Protein AF-A0A1Y1KAX7-F1 (afdb_monomer_lite)

Structure (mmCIF, N/CA/C/O backbone):
data_AF-A0A1Y1KAX7-F1
#
_entry.id   AF-A0A1Y1KAX7-F1
#
loop_
_atom_site.group_PDB
_atom_site.id
_atom_site.type_symbol
_atom_site.label_atom_id
_atom_site.label_alt_id
_atom_site.label_comp_id
_atom_site.label_asym_id
_atom_site.label_entity_id
_atom_site.label_seq_id
_atom_site.pdbx_PDB_ins_code
_atom_site.Cartn_x
_atom_site.Cartn_y
_atom_site.Cartn_z
_atom_site.occupancy
_atom_site.B_iso_or_equiv
_atom_site.auth_seq_id
_atom_site.auth_comp_id
_atom_site.auth_asym_id
_atom_site.auth_atom_id
_atom_site.pdbx_PDB_model_num
ATOM 1 N N . LEU A 1 1 ? 8.147 71.135 -14.1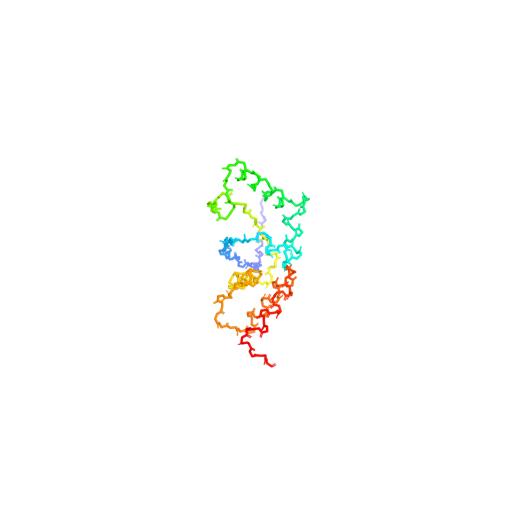81 1.00 36.34 1 LEU A N 1
ATOM 2 C CA . LEU A 1 1 ? 7.284 70.700 -15.301 1.00 36.34 1 LEU A CA 1
ATOM 3 C C . LEU A 1 1 ? 8.133 69.870 -16.260 1.00 36.34 1 LEU A C 1
ATOM 5 O O . LEU A 1 1 ? 9.064 70.440 -16.800 1.00 36.34 1 LEU A O 1
ATOM 9 N N . SER A 1 2 ? 7.821 68.568 -16.375 1.00 35.78 2 SER A N 1
ATOM 10 C CA . SER A 1 2 ? 7.966 67.652 -17.537 1.00 35.78 2 SER A CA 1
ATOM 11 C C . SER A 1 2 ? 9.306 67.565 -18.308 1.00 35.78 2 SER A C 1
ATOM 13 O O . SER A 1 2 ? 9.905 68.571 -18.632 1.00 35.78 2 SER A O 1
ATOM 15 N N . ALA A 1 3 ? 9.822 66.414 -18.754 1.00 36.50 3 ALA A N 1
ATOM 16 C CA . ALA A 1 3 ? 9.327 65.039 -18.807 1.00 36.50 3 ALA A CA 1
ATOM 17 C C . ALA A 1 3 ? 10.512 64.065 -18.987 1.00 36.50 3 ALA A C 1
ATOM 19 O O . ALA A 1 3 ? 11.403 64.304 -19.804 1.00 36.50 3 ALA A O 1
ATOM 20 N N . SER A 1 4 ? 10.474 62.934 -18.281 1.00 37.38 4 SER A N 1
ATOM 21 C CA . SER A 1 4 ? 11.365 61.790 -18.492 1.00 37.38 4 SER A CA 1
ATOM 22 C C . SER A 1 4 ? 10.943 61.016 -19.744 1.00 37.38 4 SER A C 1
ATOM 24 O O . SER A 1 4 ? 9.806 60.550 -19.836 1.00 37.38 4 SER A O 1
ATOM 26 N N . ARG A 1 5 ? 11.852 60.846 -20.712 1.00 41.25 5 ARG A N 1
ATOM 27 C CA . ARG A 1 5 ? 11.652 59.926 -21.842 1.00 41.25 5 ARG A CA 1
ATOM 28 C C . ARG A 1 5 ? 12.012 58.502 -21.411 1.00 41.25 5 ARG A C 1
ATOM 30 O O . ARG A 1 5 ? 13.131 58.240 -20.985 1.00 41.25 5 ARG A O 1
ATOM 37 N N . LYS A 1 6 ? 11.025 57.607 -21.526 1.00 41.50 6 LYS A N 1
ATOM 38 C CA . LYS A 1 6 ? 11.111 56.150 -21.357 1.00 41.50 6 LYS A CA 1
ATOM 39 C C . LYS A 1 6 ? 12.215 55.557 -22.240 1.00 41.50 6 LYS A C 1
ATOM 41 O O . LYS A 1 6 ? 12.139 55.674 -23.460 1.00 41.50 6 LYS A O 1
ATOM 46 N N . ALA A 1 7 ? 13.160 54.851 -21.627 1.00 38.94 7 ALA A N 1
ATOM 47 C CA . ALA A 1 7 ? 13.951 53.825 -22.295 1.00 38.94 7 ALA A CA 1
ATOM 48 C C . ALA A 1 7 ? 13.250 52.475 -22.084 1.00 38.94 7 ALA A C 1
ATOM 50 O O . ALA A 1 7 ? 12.946 52.090 -20.955 1.00 38.94 7 ALA A O 1
ATOM 51 N N . SER A 1 8 ? 12.934 51.800 -23.185 1.00 43.75 8 SER A N 1
ATOM 52 C CA . SER A 1 8 ? 12.357 50.459 -23.205 1.00 43.75 8 SER A CA 1
ATOM 53 C C . SER A 1 8 ? 13.448 49.444 -22.856 1.00 43.75 8 SER A C 1
ATOM 55 O O . SER A 1 8 ? 14.485 49.427 -23.514 1.00 43.75 8 SER A O 1
ATOM 57 N N . LEU A 1 9 ? 13.226 48.605 -21.842 1.00 45.09 9 LEU A N 1
ATOM 58 C CA . LEU A 1 9 ? 14.066 47.434 -21.570 1.00 45.09 9 LEU A CA 1
ATOM 59 C C . LEU A 1 9 ? 13.545 46.229 -22.380 1.00 45.09 9 LEU A C 1
ATOM 61 O O . LEU A 1 9 ? 12.327 46.080 -22.512 1.00 45.09 9 LEU A O 1
ATOM 65 N N . PRO A 1 10 ? 14.433 45.392 -22.945 1.00 46.03 10 PRO A N 1
ATOM 66 C CA . PRO A 1 10 ? 14.057 44.233 -23.746 1.00 46.03 10 PRO A CA 1
ATOM 67 C C . PRO A 1 10 ? 13.537 43.082 -22.874 1.00 46.03 10 PRO A C 1
ATOM 69 O O . PRO A 1 10 ? 14.041 42.830 -21.780 1.00 46.03 10 PRO A O 1
ATOM 72 N N . ASN A 1 11 ? 12.527 42.386 -23.401 1.00 45.91 11 ASN A N 1
ATOM 73 C CA . ASN A 1 11 ? 11.930 41.165 -22.863 1.00 45.91 11 ASN A CA 1
ATOM 74 C C . ASN A 1 11 ? 12.993 40.166 -22.375 1.00 45.91 11 ASN A C 1
ATOM 76 O O . ASN A 1 11 ? 13.763 39.636 -23.176 1.00 45.91 11 ASN A O 1
ATOM 80 N N . GLY A 1 12 ? 12.981 39.855 -21.076 1.00 45.72 12 GLY A N 1
ATOM 81 C CA . GLY A 1 12 ? 13.558 38.609 -20.572 1.00 45.72 12 GLY A CA 1
ATOM 82 C C . GLY A 1 12 ? 12.745 37.408 -21.078 1.00 45.72 12 GLY A C 1
ATOM 83 O O . GLY A 1 12 ? 11.573 37.580 -21.426 1.00 45.72 12 GLY A O 1
ATOM 84 N N . PRO A 1 13 ? 13.329 36.199 -21.150 1.00 46.50 13 PRO A N 1
ATOM 85 C CA . PRO A 1 13 ? 12.596 35.019 -21.585 1.00 46.50 13 PRO A CA 1
ATOM 86 C C . PRO A 1 13 ? 11.435 34.768 -20.619 1.00 46.50 13 PRO A C 1
ATOM 88 O O . PRO A 1 13 ? 11.638 34.458 -19.445 1.00 46.50 13 PRO A O 1
ATOM 91 N N . SER A 1 14 ? 10.210 34.923 -21.118 1.00 49.91 14 SER A N 1
ATOM 92 C CA . SER A 1 14 ? 9.011 34.464 -20.437 1.00 49.91 14 SER A CA 1
ATOM 93 C C . SER A 1 14 ? 9.124 32.953 -20.297 1.00 49.91 14 SER A C 1
ATOM 95 O O . SER A 1 14 ? 9.074 32.211 -21.278 1.00 49.91 14 SER A O 1
ATOM 97 N N . THR A 1 15 ? 9.319 32.483 -19.068 1.00 50.44 15 THR A N 1
ATOM 98 C CA . THR A 1 15 ? 9.142 31.072 -18.740 1.00 50.44 15 THR A CA 1
ATOM 99 C C . THR A 1 15 ? 7.732 30.706 -19.211 1.00 50.44 15 THR A C 1
ATOM 101 O O . THR A 1 15 ? 6.782 31.376 -18.792 1.00 50.44 15 THR A O 1
ATOM 104 N N . PRO A 1 16 ? 7.554 29.741 -20.133 1.00 53.72 16 PRO A N 1
ATOM 105 C CA . PRO A 1 16 ? 6.215 29.368 -20.556 1.00 53.72 16 PRO A CA 1
ATOM 106 C C . PRO A 1 16 ? 5.429 28.948 -19.308 1.00 53.72 16 PRO A C 1
ATOM 108 O O . PRO A 1 16 ? 6.004 28.274 -18.446 1.00 53.72 16 PRO A O 1
ATOM 111 N N . PRO A 1 17 ? 4.153 29.357 -19.166 1.00 52.53 17 PRO A N 1
ATOM 112 C CA . PRO A 1 17 ? 3.335 28.912 -18.050 1.00 52.53 17 PRO A CA 1
ATOM 113 C C . PRO A 1 17 ? 3.362 27.387 -18.051 1.00 52.53 17 PRO A C 1
ATOM 115 O O . PRO A 1 17 ? 2.937 26.754 -19.019 1.00 52.53 17 PRO A O 1
ATOM 118 N N . GLN A 1 18 ? 3.944 26.808 -16.999 1.00 55.25 18 GLN A N 1
ATOM 119 C CA . GLN A 1 18 ? 3.941 25.370 -16.792 1.00 55.25 18 GLN A CA 1
ATOM 120 C C . GLN A 1 18 ? 2.475 24.951 -16.755 1.00 55.25 18 GLN A C 1
ATOM 122 O O . GLN A 1 18 ? 1.756 25.245 -15.802 1.00 55.25 18 GLN A O 1
ATOM 127 N N . VAL A 1 19 ? 2.010 24.342 -17.844 1.00 52.94 19 VAL A N 1
ATOM 128 C CA . VAL A 1 19 ? 0.660 23.803 -17.943 1.00 52.94 19 VAL A CA 1
ATOM 129 C C . VAL A 1 19 ? 0.566 22.753 -16.846 1.00 52.94 19 VAL A C 1
ATOM 131 O O . VAL A 1 19 ? 1.195 21.699 -16.945 1.00 52.94 19 VAL A O 1
ATOM 134 N N . LEU A 1 20 ? -0.130 23.091 -15.758 1.00 55.50 20 LEU A N 1
ATOM 135 C CA . LEU A 1 20 ? -0.336 22.214 -14.613 1.00 55.50 20 LEU A CA 1
ATOM 136 C C . LEU A 1 20 ? -0.930 20.912 -15.148 1.00 55.50 20 LEU A C 1
ATOM 138 O O . LEU A 1 20 ? -2.086 20.875 -15.573 1.00 55.50 20 LEU A O 1
ATOM 142 N N . LYS A 1 21 ? -0.116 19.853 -15.193 1.00 56.69 21 LYS A N 1
ATOM 143 C CA . LYS A 1 21 ? -0.593 18.532 -15.593 1.00 56.69 21 LYS A CA 1
ATOM 144 C C . LYS A 1 21 ? -1.748 18.153 -14.656 1.00 56.69 21 LYS A C 1
ATOM 146 O O . LYS A 1 21 ? -1.641 18.397 -13.450 1.00 56.69 21 LYS A O 1
ATOM 151 N N . PRO A 1 22 ? -2.845 17.572 -15.169 1.00 60.78 22 PRO A N 1
ATOM 152 C CA . PRO A 1 22 ? -3.953 17.146 -14.327 1.00 60.78 22 PRO A CA 1
ATOM 153 C C . PRO A 1 22 ? -3.439 16.193 -13.244 1.00 60.78 22 PRO A C 1
ATOM 155 O O . PRO A 1 22 ? -2.824 15.166 -13.533 1.00 60.78 22 PRO A O 1
ATOM 158 N N . LYS A 1 23 ? -3.669 16.558 -11.979 1.00 65.44 23 LYS A N 1
ATOM 159 C CA . LYS A 1 23 ? -3.305 15.734 -10.828 1.00 65.44 23 LYS A CA 1
ATOM 160 C C . LYS A 1 23 ? -4.263 14.552 -10.749 1.00 65.44 23 LYS A C 1
ATOM 162 O O . LYS A 1 23 ? -5.373 14.680 -10.237 1.00 65.44 23 LYS A O 1
ATOM 167 N N . VAL A 1 24 ? -3.831 13.402 -11.251 1.00 68.19 24 VAL A N 1
ATOM 168 C CA . VAL A 1 24 ? -4.590 12.158 -11.123 1.00 68.19 24 VAL A CA 1
ATOM 169 C C . VAL A 1 24 ? -4.495 11.690 -9.671 1.00 68.19 24 VAL A C 1
ATOM 171 O O . VAL A 1 24 ? -3.405 11.471 -9.149 1.00 68.19 24 VAL A O 1
ATOM 174 N N . THR A 1 25 ? -5.643 11.579 -9.002 1.00 74.00 25 THR A N 1
ATOM 175 C CA . THR A 1 25 ? -5.738 10.993 -7.659 1.00 74.00 25 THR A CA 1
ATOM 176 C C . THR A 1 25 ? -6.425 9.645 -7.790 1.00 74.00 25 THR A C 1
ATOM 178 O O . THR A 1 25 ? -7.563 9.583 -8.248 1.00 74.00 25 THR A O 1
ATOM 181 N N . ILE A 1 26 ? -5.731 8.576 -7.405 1.00 83.94 26 ILE A N 1
ATOM 182 C CA . ILE A 1 26 ? -6.266 7.212 -7.414 1.00 83.94 26 ILE A CA 1
ATOM 183 C C . ILE A 1 26 ? -6.326 6.717 -5.975 1.00 83.94 26 ILE A C 1
ATOM 185 O O . ILE A 1 26 ? -5.358 6.858 -5.228 1.00 83.94 26 ILE A O 1
ATOM 189 N N . ALA A 1 27 ? -7.471 6.159 -5.589 1.00 88.38 27 ALA A N 1
ATOM 190 C CA . ALA A 1 27 ? -7.656 5.519 -4.297 1.00 88.38 27 ALA A CA 1
ATOM 191 C C . ALA A 1 27 ? -7.493 4.002 -4.444 1.00 88.38 27 ALA A C 1
ATOM 193 O O . ALA A 1 27 ? -8.087 3.389 -5.332 1.00 88.38 27 ALA A O 1
ATOM 194 N N . TYR A 1 28 ? -6.711 3.401 -3.549 1.00 90.69 28 TYR A N 1
ATOM 195 C CA . TYR A 1 28 ? -6.496 1.958 -3.494 1.00 90.69 28 TYR A CA 1
ATOM 196 C C . TYR A 1 28 ? -7.032 1.420 -2.172 1.00 90.69 28 TYR A C 1
ATOM 198 O O . TYR A 1 28 ? -6.627 1.878 -1.103 1.00 90.69 28 TYR A O 1
ATOM 206 N N . ARG A 1 29 ? -7.925 0.427 -2.236 1.00 91.69 29 ARG A N 1
ATOM 207 C CA . ARG A 1 29 ? -8.340 -0.324 -1.047 1.00 91.69 29 ARG A CA 1
ATOM 208 C C . ARG A 1 29 ? -7.282 -1.377 -0.741 1.00 91.69 29 ARG A C 1
ATOM 210 O O . ARG A 1 29 ? -6.908 -2.155 -1.614 1.00 91.69 29 ARG A O 1
ATOM 217 N N . VAL A 1 30 ? -6.818 -1.389 0.499 1.00 93.06 30 VAL A N 1
ATOM 218 C CA . VAL A 1 30 ? -5.682 -2.192 0.962 1.00 93.06 30 VAL A CA 1
ATOM 219 C C . VAL A 1 30 ? -5.975 -2.779 2.338 1.00 93.06 30 VAL A C 1
ATOM 221 O O . VAL A 1 30 ? -6.820 -2.272 3.076 1.00 93.06 30 VAL A O 1
ATOM 224 N N . GLN A 1 31 ? -5.277 -3.855 2.682 1.00 92.81 31 GLN A N 1
ATOM 225 C CA . GLN A 1 31 ? -5.315 -4.476 3.999 1.00 92.81 31 GLN A CA 1
ATOM 226 C C . GLN A 1 31 ? -4.170 -3.935 4.850 1.00 92.81 31 GLN A C 1
ATOM 228 O O . GLN A 1 31 ? -2.995 -4.071 4.503 1.00 92.81 31 GLN A O 1
ATOM 233 N N . LEU A 1 32 ? -4.523 -3.343 5.992 1.00 92.62 32 LEU A N 1
ATOM 234 C CA . LEU A 1 32 ? -3.558 -2.741 6.909 1.00 92.62 32 LEU A CA 1
ATOM 235 C C . LEU A 1 32 ? -2.504 -3.752 7.385 1.00 92.62 32 LEU A C 1
ATOM 237 O O . LEU A 1 32 ? -1.325 -3.416 7.459 1.00 92.62 32 LEU A O 1
ATOM 241 N N . ASP A 1 33 ? -2.910 -4.992 7.657 1.00 93.31 33 ASP A N 1
ATOM 242 C CA . ASP A 1 33 ? -2.000 -6.030 8.146 1.00 93.31 33 ASP A CA 1
ATOM 243 C C . ASP A 1 33 ? -0.955 -6.426 7.099 1.00 93.31 33 ASP A C 1
ATOM 245 O O . ASP A 1 33 ? 0.224 -6.538 7.429 1.00 93.31 33 ASP A O 1
ATOM 249 N N . MET A 1 34 ? -1.345 -6.545 5.826 1.00 94.75 34 MET A N 1
ATOM 250 C CA . MET A 1 34 ? -0.405 -6.851 4.739 1.00 94.75 34 MET A CA 1
ATOM 251 C C . MET A 1 34 ? 0.605 -5.720 4.548 1.00 94.75 34 MET A C 1
ATOM 253 O O . MET A 1 34 ? 1.801 -5.980 4.418 1.00 94.75 34 MET A O 1
ATOM 257 N N . LEU A 1 35 ? 0.149 -4.463 4.603 1.00 94.25 35 LEU A N 1
ATOM 258 C CA . LEU A 1 35 ? 1.039 -3.305 4.518 1.00 94.25 35 LEU A CA 1
ATOM 259 C C . LEU A 1 35 ? 2.067 -3.294 5.652 1.00 94.25 35 LEU A C 1
ATOM 261 O O . LEU A 1 35 ? 3.250 -3.117 5.388 1.00 94.25 35 LEU A O 1
ATOM 265 N N . LYS A 1 36 ? 1.641 -3.525 6.897 1.00 94.31 36 LYS A N 1
ATOM 266 C CA . LYS A 1 36 ? 2.542 -3.536 8.060 1.00 94.31 36 LYS A CA 1
ATOM 267 C C . LYS A 1 36 ? 3.551 -4.682 8.018 1.00 94.31 36 LYS A C 1
ATOM 269 O O . LYS A 1 36 ? 4.692 -4.499 8.423 1.00 94.31 36 LYS A O 1
ATOM 274 N N . THR A 1 37 ? 3.129 -5.855 7.551 1.00 94.62 37 THR A N 1
ATOM 275 C CA . THR A 1 37 ? 3.986 -7.047 7.474 1.00 94.62 37 THR A CA 1
ATOM 276 C C . THR A 1 37 ? 5.067 -6.909 6.407 1.00 94.62 37 THR A C 1
ATOM 278 O O . THR A 1 37 ? 6.172 -7.421 6.569 1.00 94.62 37 THR A O 1
ATOM 281 N N . HIS A 1 38 ? 4.755 -6.230 5.304 1.00 94.56 38 HIS A N 1
ATOM 282 C CA . HIS A 1 38 ? 5.598 -6.218 4.110 1.00 94.56 38 HIS A CA 1
ATOM 283 C C . HIS A 1 38 ? 6.239 -4.857 3.801 1.00 94.56 38 HIS A C 1
ATOM 285 O O . HIS A 1 38 ? 6.970 -4.752 2.816 1.00 94.56 38 HIS A O 1
ATOM 291 N N . SER A 1 39 ? 5.985 -3.834 4.621 1.00 95.25 39 SER A N 1
ATOM 292 C CA . SER A 1 39 ? 6.584 -2.504 4.511 1.00 95.25 39 SER A CA 1
ATOM 293 C C . SER A 1 39 ? 6.774 -1.867 5.885 1.00 95.25 39 SER A C 1
ATOM 295 O O . SER A 1 39 ? 5.803 -1.547 6.579 1.00 95.25 39 SER A O 1
ATOM 297 N N . GLN A 1 40 ? 8.026 -1.605 6.268 1.00 93.38 40 GLN A N 1
ATOM 298 C CA . GLN A 1 40 ? 8.307 -0.891 7.518 1.00 93.38 40 GLN A CA 1
ATOM 299 C C . GLN A 1 40 ? 7.829 0.565 7.447 1.00 93.38 40 GLN A C 1
ATOM 301 O O . GLN A 1 40 ? 7.354 1.108 8.445 1.00 93.38 40 GLN A O 1
ATOM 306 N N . TYR A 1 41 ? 7.901 1.186 6.265 1.00 92.62 41 TYR A N 1
ATOM 307 C CA . TYR A 1 41 ? 7.380 2.531 6.030 1.00 92.62 41 TYR A CA 1
ATOM 308 C C . TYR A 1 41 ? 5.891 2.626 6.393 1.00 92.62 41 TYR A C 1
ATOM 310 O O . TYR A 1 41 ? 5.511 3.454 7.225 1.00 92.62 41 TYR A O 1
ATOM 318 N N . PHE A 1 42 ? 5.049 1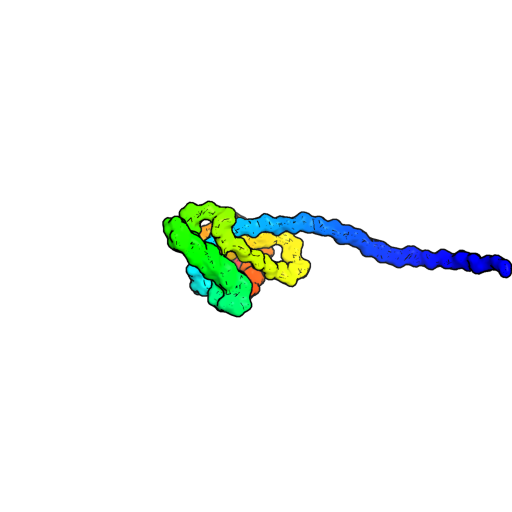.756 5.821 1.00 93.88 42 PHE A N 1
ATOM 319 C CA . PHE A 1 42 ? 3.619 1.741 6.137 1.00 93.88 42 PHE A CA 1
ATOM 320 C C . PHE A 1 42 ? 3.364 1.261 7.564 1.00 93.88 42 PHE A C 1
ATOM 322 O O . PHE A 1 42 ? 2.470 1.786 8.227 1.00 93.88 42 PHE A O 1
ATOM 329 N N . GLY A 1 43 ? 4.178 0.328 8.067 1.00 93.06 43 GLY A N 1
ATOM 330 C CA . GLY A 1 43 ? 4.197 -0.055 9.474 1.00 93.06 43 GLY A CA 1
ATOM 331 C C . GLY A 1 43 ? 4.264 1.165 10.388 1.00 93.06 43 GLY A C 1
ATOM 332 O O . GLY A 1 43 ? 3.349 1.404 11.174 1.00 93.06 43 GLY A O 1
ATOM 333 N N . ASN A 1 44 ? 5.292 1.990 10.221 1.00 92.94 44 ASN A N 1
ATOM 334 C CA . ASN A 1 44 ? 5.510 3.179 11.035 1.00 92.94 44 ASN A CA 1
ATOM 335 C C . ASN A 1 44 ? 4.422 4.238 10.817 1.00 92.94 44 ASN A C 1
ATOM 337 O O . ASN A 1 44 ? 3.827 4.701 11.789 1.00 92.94 44 ASN A O 1
ATOM 341 N N . LEU A 1 45 ? 4.124 4.594 9.564 1.00 92.31 45 LEU A N 1
ATOM 342 C CA . LEU A 1 45 ? 3.178 5.665 9.234 1.00 92.31 45 LEU A CA 1
ATOM 343 C C . LEU A 1 45 ? 1.757 5.380 9.745 1.00 92.31 45 LEU A C 1
ATOM 345 O O . LEU A 1 45 ? 1.072 6.283 10.223 1.00 92.31 45 LEU A O 1
ATOM 349 N N . LEU A 1 46 ? 1.307 4.126 9.635 1.00 92.19 46 LEU A N 1
ATOM 350 C CA . LEU A 1 46 ? -0.086 3.751 9.885 1.00 92.19 46 LEU A CA 1
ATOM 351 C C . LEU A 1 46 ? -0.333 3.228 11.305 1.00 92.19 46 LEU A C 1
ATOM 353 O O . LEU A 1 46 ? -1.491 3.053 11.680 1.00 92.19 46 LEU A O 1
ATOM 357 N N . THR A 1 47 ? 0.715 2.982 12.103 1.00 89.56 47 THR A N 1
ATOM 358 C CA . THR A 1 47 ? 0.550 2.521 13.495 1.00 89.56 47 THR A CA 1
ATOM 359 C C . THR A 1 47 ? 1.192 3.388 14.562 1.00 89.56 47 THR A C 1
ATOM 361 O O . THR A 1 47 ? 0.725 3.337 15.698 1.00 89.56 47 THR A O 1
ATOM 364 N N . ASN A 1 48 ? 2.205 4.205 14.255 1.00 92.44 48 ASN A N 1
ATOM 365 C CA . ASN A 1 48 ? 2.784 5.075 15.275 1.00 92.44 48 ASN A CA 1
ATOM 366 C C . ASN A 1 48 ? 1.803 6.228 15.597 1.00 92.44 48 ASN A C 1
ATOM 368 O O . ASN A 1 48 ? 1.531 7.052 14.719 1.00 92.44 48 ASN A O 1
ATOM 372 N N . PRO A 1 49 ? 1.315 6.353 16.851 1.00 90.75 49 PRO A N 1
ATOM 373 C CA . PRO A 1 49 ? 0.341 7.373 17.247 1.00 90.75 49 PRO A CA 1
ATOM 374 C C . PRO A 1 49 ? 0.822 8.818 17.092 1.00 90.75 49 PRO A C 1
ATOM 376 O O . PRO A 1 49 ? 0.024 9.738 17.240 1.00 90.75 49 PRO A O 1
ATOM 379 N N . GLN A 1 50 ? 2.110 9.055 16.842 1.00 92.94 50 GLN A N 1
ATOM 380 C CA . GLN A 1 50 ? 2.628 10.389 16.542 1.00 92.94 50 GLN A CA 1
ATOM 381 C C . GLN A 1 50 ? 2.179 10.885 15.160 1.00 92.94 50 GLN A C 1
ATOM 383 O O . GLN A 1 50 ? 2.053 12.095 14.965 1.00 92.94 50 GLN A O 1
ATOM 388 N N . PHE A 1 51 ? 1.871 9.976 14.231 1.00 91.94 51 PHE A N 1
ATOM 389 C CA . PHE A 1 51 ? 1.358 10.320 12.909 1.00 91.94 51 PHE A CA 1
ATOM 390 C C . PHE A 1 51 ? -0.155 10.537 12.929 1.00 91.94 51 PHE A C 1
ATOM 392 O O . PHE A 1 51 ? -0.913 9.859 13.630 1.00 91.94 51 PHE A O 1
ATOM 399 N N . ARG A 1 52 ? -0.617 11.503 12.132 1.00 92.81 52 ARG A N 1
ATOM 400 C CA . ARG A 1 52 ? -2.049 11.825 12.020 1.00 92.81 52 ARG A CA 1
ATOM 401 C C . ARG A 1 52 ? -2.809 10.700 11.324 1.00 92.81 52 ARG A C 1
ATOM 403 O O . ARG A 1 52 ? -3.959 10.444 11.663 1.00 92.81 52 ARG A O 1
ATOM 410 N N . GLU A 1 53 ? -2.148 10.027 10.395 1.00 92.44 53 GLU A N 1
ATOM 411 C CA . GLU A 1 53 ? -2.618 8.888 9.618 1.00 92.44 53 GLU A CA 1
ATOM 412 C C . GLU A 1 53 ? -2.988 7.720 10.538 1.00 92.44 53 GLU A C 1
ATOM 414 O O . GLU A 1 53 ? -4.106 7.212 10.469 1.00 92.44 53 GLU A O 1
ATOM 419 N N . ALA A 1 54 ? -2.101 7.362 11.471 1.00 92.75 54 ALA A N 1
ATOM 420 C CA . ALA A 1 54 ? -2.352 6.315 12.459 1.00 92.75 54 ALA A CA 1
ATOM 421 C C . ALA A 1 54 ? -3.532 6.652 13.386 1.00 92.75 54 ALA A C 1
ATOM 423 O O . ALA A 1 54 ? -4.385 5.799 13.655 1.00 92.75 54 ALA A O 1
ATOM 424 N N . LYS A 1 55 ? -3.625 7.909 13.850 1.00 94.19 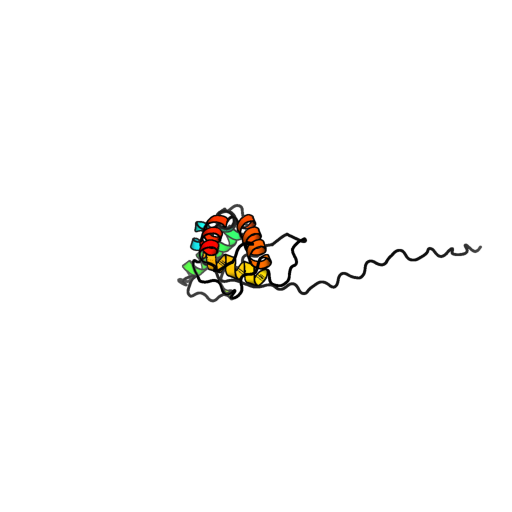55 LYS A N 1
ATOM 425 C CA . LYS A 1 55 ? -4.765 8.369 14.664 1.00 94.19 55 LYS A CA 1
ATOM 426 C C . LYS A 1 55 ? -6.079 8.279 13.892 1.00 94.19 55 LYS A C 1
ATOM 428 O O . LYS A 1 55 ? -7.070 7.814 14.446 1.00 94.19 55 LYS A O 1
ATOM 433 N N . LEU A 1 56 ? -6.077 8.696 12.625 1.00 94.44 56 LEU A N 1
ATOM 434 C CA . LEU A 1 56 ? -7.246 8.645 11.750 1.00 94.44 56 LEU A CA 1
ATOM 435 C C . LEU A 1 56 ? -7.717 7.203 11.538 1.00 94.44 56 LEU A C 1
ATOM 437 O O . LEU A 1 56 ? -8.898 6.923 11.723 1.00 94.44 56 LEU A O 1
ATOM 441 N N . ILE A 1 57 ? -6.803 6.280 11.227 1.00 93.25 57 ILE A N 1
ATOM 442 C CA . ILE A 1 57 ? -7.134 4.857 11.063 1.00 93.25 57 ILE A CA 1
ATOM 443 C C . ILE A 1 57 ? -7.732 4.293 12.350 1.00 93.25 57 ILE A C 1
ATOM 445 O O . ILE A 1 57 ? -8.780 3.654 12.313 1.00 93.25 57 ILE A O 1
ATOM 449 N N . THR A 1 58 ? -7.092 4.563 13.489 1.00 93.44 58 THR A N 1
ATOM 450 C CA . THR A 1 58 ? -7.546 4.063 14.793 1.00 93.44 58 THR A CA 1
ATOM 451 C C . THR A 1 58 ? -8.944 4.578 15.132 1.00 93.44 58 THR A C 1
ATOM 453 O O . THR A 1 58 ? -9.798 3.796 15.541 1.00 93.44 58 THR A O 1
ATOM 456 N N . ALA A 1 59 ? -9.202 5.873 14.921 1.00 93.88 59 ALA A N 1
ATOM 457 C CA . ALA A 1 59 ? -10.497 6.488 15.197 1.00 93.88 59 ALA A CA 1
ATOM 458 C C . ALA A 1 59 ? -11.612 5.911 14.311 1.00 93.88 59 ALA A C 1
ATOM 460 O O . ALA A 1 59 ? -12.656 5.518 14.825 1.00 93.88 59 ALA A O 1
ATOM 461 N N . VAL A 1 60 ? -11.379 5.802 12.998 1.00 93.88 60 VAL A N 1
ATOM 462 C CA . VAL A 1 60 ? -12.381 5.273 12.057 1.00 93.88 60 VAL A CA 1
ATOM 463 C C . VAL A 1 60 ? -12.639 3.785 12.300 1.00 93.88 60 VAL A C 1
ATOM 465 O O . VAL A 1 60 ? -13.786 3.350 12.310 1.00 93.88 60 VAL A O 1
ATOM 468 N N . HIS A 1 61 ? -11.600 2.986 12.561 1.00 92.56 61 HIS A N 1
ATOM 469 C CA . HIS A 1 61 ? -11.786 1.571 12.895 1.00 92.56 61 HIS A CA 1
ATOM 470 C C . HIS A 1 61 ? -12.557 1.379 14.209 1.00 92.56 61 HIS A C 1
ATOM 472 O O . HIS A 1 61 ? -13.376 0.465 14.295 1.00 92.56 61 HIS A O 1
ATOM 478 N N . ALA A 1 62 ? -12.331 2.232 15.214 1.00 92.75 62 ALA A N 1
ATOM 479 C CA . ALA A 1 62 ? -13.085 2.195 16.465 1.00 92.75 62 ALA A CA 1
ATOM 480 C C . ALA A 1 62 ? -14.565 2.563 16.261 1.00 92.75 62 ALA A C 1
ATOM 482 O O . ALA A 1 62 ? -15.433 1.895 16.821 1.00 92.75 62 ALA A O 1
ATOM 483 N N . ASP A 1 63 ? -14.859 3.566 15.426 1.00 92.94 63 ASP A N 1
ATOM 484 C CA . ASP A 1 63 ? -16.233 3.943 15.066 1.00 92.94 63 ASP A CA 1
ATOM 485 C C . ASP A 1 63 ? -16.971 2.800 14.348 1.00 92.94 63 ASP A C 1
ATOM 487 O O . ASP A 1 63 ? -18.054 2.384 14.768 1.00 92.94 63 ASP A O 1
ATOM 491 N N . LEU A 1 64 ? -16.339 2.202 13.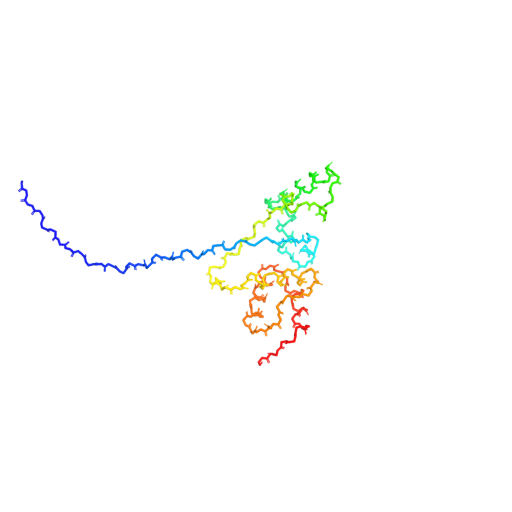331 1.00 92.44 64 LEU A N 1
ATOM 492 C CA . LEU A 1 64 ? -16.896 1.056 12.604 1.00 92.44 64 LEU A CA 1
ATOM 493 C C . LEU A 1 64 ? -17.151 -0.143 13.528 1.00 92.44 64 LEU A C 1
ATOM 495 O O . LEU A 1 64 ? -18.212 -0.770 13.455 1.00 92.44 64 LEU A O 1
ATOM 499 N N . ALA A 1 65 ? -16.220 -0.429 14.444 1.00 90.88 65 ALA A N 1
ATOM 500 C CA . ALA A 1 65 ? -16.388 -1.481 15.441 1.00 90.88 65 ALA A CA 1
ATOM 501 C C . ALA A 1 65 ? -17.555 -1.187 16.400 1.00 90.88 65 ALA A C 1
ATOM 503 O O . ALA A 1 65 ? -18.344 -2.087 16.693 1.00 90.88 65 ALA A O 1
ATOM 504 N N . GLY A 1 66 ? -17.719 0.069 16.833 1.00 92.06 66 GLY A N 1
ATOM 505 C CA . GLY A 1 66 ? -18.858 0.514 17.644 1.00 92.06 66 GLY A CA 1
ATOM 506 C C . GLY A 1 66 ? -20.202 0.331 16.930 1.00 92.06 66 GLY A C 1
ATOM 507 O O . GLY A 1 66 ? -21.191 -0.066 17.547 1.00 92.06 66 GLY A O 1
ATOM 508 N N . ARG A 1 67 ? -20.216 0.514 15.606 1.00 91.25 67 ARG A N 1
ATOM 509 C CA . ARG A 1 67 ? -21.369 0.259 14.726 1.00 91.25 67 ARG A CA 1
ATOM 510 C C . ARG A 1 67 ? -21.549 -1.221 14.357 1.00 91.25 67 ARG A C 1
ATOM 512 O O . ARG A 1 67 ? -22.503 -1.552 13.658 1.00 91.25 67 ARG A O 1
ATOM 519 N N . LYS A 1 68 ? -20.673 -2.116 14.835 1.00 90.88 68 LYS A N 1
ATOM 520 C CA . LYS A 1 68 ? -20.622 -3.556 14.503 1.00 90.88 68 LYS A CA 1
ATOM 521 C C . LYS A 1 68 ? -20.450 -3.840 13.004 1.00 90.88 68 LYS A C 1
ATOM 523 O O . LYS A 1 68 ? -20.858 -4.895 12.522 1.00 90.88 68 LYS A O 1
ATOM 528 N N . ILE A 1 69 ? -19.829 -2.916 12.276 1.00 89.56 69 ILE A N 1
ATOM 529 C CA . ILE A 1 69 ? -19.524 -3.054 10.851 1.00 89.56 69 ILE A CA 1
ATOM 530 C C . ILE A 1 69 ? -18.092 -3.569 10.718 1.00 89.56 69 ILE A C 1
ATOM 532 O O . ILE A 1 69 ? -17.160 -3.021 11.309 1.00 89.56 69 ILE A O 1
ATOM 536 N N . LYS A 1 70 ? -17.887 -4.622 9.923 1.00 87.62 70 LYS A N 1
ATOM 537 C CA . LYS A 1 70 ? -16.533 -5.090 9.610 1.00 87.62 70 LYS A CA 1
ATOM 538 C C . LYS A 1 70 ? -15.884 -4.172 8.580 1.00 87.62 70 LYS A C 1
ATOM 540 O O . LYS A 1 70 ? -16.495 -3.836 7.570 1.00 87.62 70 LYS A O 1
ATOM 545 N N . THR A 1 71 ? -14.602 -3.871 8.753 1.00 86.44 71 THR A N 1
ATOM 546 C CA . THR A 1 71 ? -13.815 -3.055 7.806 1.00 86.44 71 THR A CA 1
ATOM 547 C C . THR A 1 71 ? -13.724 -3.667 6.399 1.00 86.44 71 THR A C 1
ATOM 549 O O . THR A 1 71 ? -13.523 -2.950 5.420 1.00 86.44 71 THR A O 1
ATOM 552 N N . SER A 1 72 ? -13.900 -4.984 6.262 1.00 85.94 72 SER A N 1
ATOM 553 C CA . SER A 1 72 ? -13.984 -5.680 4.970 1.00 85.94 72 SER A CA 1
ATOM 554 C C . SER A 1 72 ? -15.325 -5.485 4.254 1.00 85.94 72 SER A C 1
ATOM 556 O O . SER A 1 72 ? -15.372 -5.564 3.032 1.00 85.94 72 SER A O 1
ATOM 558 N N . GLU A 1 73 ? -16.399 -5.226 4.999 1.00 87.31 73 GLU A N 1
ATOM 559 C CA . GLU A 1 73 ? -17.776 -5.110 4.494 1.00 87.31 73 GLU A CA 1
ATOM 560 C C . GLU A 1 73 ? -18.240 -3.644 4.411 1.00 87.31 73 GLU A C 1
ATOM 562 O O . GLU A 1 73 ? -19.208 -3.352 3.717 1.00 87.31 73 GLU A O 1
ATOM 567 N N . ALA A 1 74 ? -17.529 -2.720 5.069 1.00 86.94 74 ALA A N 1
ATOM 568 C CA . ALA A 1 74 ? -17.807 -1.287 5.030 1.00 86.94 74 ALA A CA 1
ATOM 569 C C . ALA A 1 74 ? -17.726 -0.701 3.607 1.00 86.94 74 ALA A C 1
ATOM 571 O O . ALA A 1 74 ? -16.895 -1.121 2.782 1.00 86.94 74 ALA A O 1
ATOM 572 N N . ASP A 1 75 ? -18.570 0.306 3.361 1.00 87.50 75 ASP A N 1
ATOM 573 C CA . ASP A 1 75 ? -18.532 1.137 2.157 1.00 87.50 75 ASP A CA 1
ATOM 574 C C . ASP A 1 75 ? -17.162 1.838 2.077 1.00 87.50 75 ASP A C 1
ATOM 576 O O . ASP A 1 75 ? -16.699 2.380 3.087 1.00 87.50 75 ASP A O 1
ATOM 580 N N . PRO A 1 76 ? -16.491 1.850 0.908 1.00 85.88 76 PRO A N 1
ATOM 581 C CA . PRO A 1 76 ? -15.295 2.654 0.689 1.00 85.88 76 PRO A CA 1
ATOM 582 C C . PRO A 1 76 ? -15.361 4.078 1.255 1.00 85.88 76 PRO A C 1
ATOM 584 O O . PRO A 1 76 ? -14.353 4.538 1.780 1.00 85.88 76 PRO A O 1
ATOM 587 N N . ALA A 1 77 ? -16.513 4.754 1.200 1.00 87.31 77 ALA A N 1
ATOM 588 C CA . ALA A 1 77 ? -16.679 6.112 1.722 1.00 87.31 77 ALA A CA 1
ATOM 589 C C . ALA A 1 77 ? -16.536 6.217 3.255 1.00 87.31 77 ALA A C 1
ATOM 591 O O . ALA A 1 77 ? -16.162 7.274 3.761 1.00 87.31 77 ALA A O 1
ATOM 592 N N . GLU A 1 78 ? -16.800 5.134 3.989 1.00 87.62 78 GLU A N 1
ATOM 593 C CA . GLU A 1 78 ? -16.688 5.074 5.453 1.00 87.62 78 GLU A CA 1
ATOM 594 C C . GLU A 1 78 ? -15.291 4.642 5.927 1.00 87.62 78 GLU A C 1
ATOM 596 O O . GLU A 1 78 ? -14.992 4.684 7.121 1.00 87.62 78 GLU A O 1
ATOM 601 N N . LEU A 1 79 ? -14.419 4.216 5.008 1.00 90.69 79 LEU A N 1
ATOM 602 C CA . LEU A 1 79 ? -13.069 3.766 5.333 1.00 90.69 79 LEU A CA 1
ATOM 603 C C . LEU A 1 79 ? -12.095 4.940 5.533 1.00 90.69 79 LEU A C 1
ATOM 605 O O . LEU A 1 79 ? -12.253 6.016 4.943 1.00 90.69 79 LEU A O 1
ATOM 609 N N . PRO A 1 80 ? -11.029 4.739 6.331 1.00 92.12 80 PRO A N 1
ATOM 610 C CA . PRO A 1 80 ? -10.002 5.753 6.501 1.00 92.12 80 PRO A CA 1
ATOM 611 C C . PRO A 1 80 ? -9.256 5.998 5.183 1.00 92.12 80 PRO A C 1
ATOM 613 O O . PRO A 1 80 ? -8.636 5.095 4.623 1.00 92.12 80 PRO A O 1
ATOM 616 N N . HIS A 1 81 ? -9.268 7.247 4.715 1.00 91.94 81 HIS A N 1
ATOM 617 C CA . HIS A 1 81 ? -8.514 7.671 3.539 1.00 91.94 81 HIS A CA 1
ATOM 618 C C . HIS A 1 81 ? -7.194 8.313 3.963 1.00 91.94 81 HIS A C 1
ATOM 620 O O . HIS A 1 81 ? -7.171 9.406 4.532 1.00 91.94 81 HIS A O 1
ATOM 626 N N . VAL A 1 82 ? -6.085 7.641 3.660 1.00 90.44 82 VAL A N 1
ATOM 627 C CA . VAL A 1 82 ? -4.737 8.153 3.921 1.00 90.44 82 VAL A CA 1
ATOM 628 C C . VAL A 1 82 ? -4.125 8.656 2.624 1.00 90.44 82 VAL A C 1
ATOM 630 O O . VAL A 1 82 ? -3.953 7.908 1.66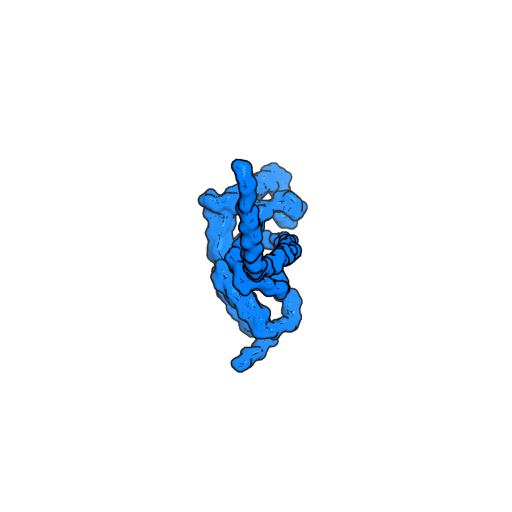2 1.00 90.44 82 VAL A O 1
ATOM 633 N N . LYS A 1 83 ? -3.781 9.944 2.597 1.00 87.75 83 LYS A N 1
ATOM 634 C CA . LYS A 1 83 ? -3.096 10.549 1.459 1.00 87.75 83 LYS A CA 1
ATOM 635 C C . LYS A 1 83 ? -1.599 10.288 1.578 1.00 87.75 83 LYS A C 1
ATOM 637 O O . LYS A 1 83 ? -0.939 10.859 2.439 1.00 87.75 83 LYS A O 1
ATOM 642 N N . ILE A 1 84 ? -1.070 9.467 0.680 1.00 82.38 84 ILE A N 1
ATOM 643 C CA . ILE A 1 84 ? 0.370 9.254 0.545 1.00 82.38 84 ILE A CA 1
ATOM 644 C C . ILE A 1 84 ? 0.913 10.285 -0.443 1.00 82.38 84 ILE A C 1
ATOM 646 O O . ILE A 1 84 ? 0.464 10.353 -1.588 1.00 82.38 84 ILE A O 1
ATOM 650 N N . THR A 1 85 ? 1.851 11.116 0.008 1.00 72.06 85 THR A N 1
ATOM 651 C CA . THR A 1 85 ? 2.533 12.084 -0.858 1.00 72.06 85 THR A CA 1
ATOM 652 C C . THR A 1 85 ? 3.815 11.458 -1.396 1.00 72.06 85 THR A C 1
ATOM 654 O O . THR A 1 85 ? 4.747 11.176 -0.645 1.00 72.06 85 THR A O 1
ATOM 657 N N . ASP A 1 86 ? 3.849 11.237 -2.707 1.00 64.75 86 ASP A N 1
ATOM 658 C CA . ASP A 1 86 ? 5.047 10.841 -3.447 1.00 64.75 86 ASP A CA 1
ATOM 659 C C . ASP A 1 86 ? 5.777 12.119 -3.889 1.00 64.75 86 ASP A C 1
ATOM 661 O O . ASP A 1 86 ? 5.435 12.739 -4.888 1.00 64.75 86 ASP A O 1
ATOM 665 N N . ASP A 1 87 ? 6.711 12.567 -3.056 1.00 56.62 87 ASP A N 1
ATOM 666 C CA . ASP A 1 87 ? 7.392 13.870 -3.129 1.00 56.62 87 ASP A CA 1
ATOM 667 C C . ASP A 1 87 ? 8.555 13.933 -4.142 1.00 56.62 87 ASP A C 1
ATOM 669 O O . ASP A 1 87 ? 9.440 14.769 -4.012 1.00 56.62 87 ASP A O 1
ATOM 673 N N . ASP A 1 88 ? 8.621 13.014 -5.115 1.00 57.38 88 ASP A N 1
ATOM 674 C CA . ASP A 1 88 ? 9.664 13.089 -6.148 1.00 57.38 88 ASP A CA 1
ATOM 675 C C . ASP A 1 88 ? 9.171 13.863 -7.379 1.00 57.38 88 ASP A C 1
ATOM 677 O O . ASP A 1 88 ? 8.386 13.374 -8.194 1.00 57.38 88 ASP A O 1
ATOM 681 N N . GLU A 1 89 ? 9.656 15.095 -7.510 1.00 49.00 89 GLU A N 1
ATOM 682 C CA . GLU A 1 89 ? 9.417 15.966 -8.660 1.00 49.00 89 GLU A CA 1
ATOM 683 C C . GLU A 1 89 ? 10.121 15.446 -9.933 1.00 49.00 89 GLU A C 1
ATOM 685 O O . GLU A 1 89 ? 9.669 15.720 -11.048 1.00 49.00 89 GLU A O 1
ATOM 690 N N . ALA A 1 90 ? 11.185 14.637 -9.790 1.00 46.31 90 ALA A N 1
ATOM 691 C CA . ALA A 1 90 ? 12.023 14.173 -10.898 1.00 46.31 90 ALA A CA 1
ATOM 692 C C . ALA A 1 90 ? 11.420 12.998 -11.691 1.00 46.31 90 ALA A C 1
ATOM 694 O O . ALA A 1 90 ? 11.828 12.743 -12.825 1.00 46.31 90 ALA A O 1
ATOM 695 N N . THR A 1 91 ? 10.418 12.302 -11.144 1.00 52.62 91 THR A N 1
ATOM 696 C CA . THR A 1 91 ? 9.769 11.145 -11.784 1.00 52.62 91 THR A CA 1
ATOM 697 C C . THR A 1 91 ? 8.262 11.328 -11.977 1.00 52.62 91 THR A C 1
ATOM 699 O O . THR A 1 91 ? 7.486 10.383 -11.822 1.00 52.62 91 THR A O 1
ATOM 702 N N . GLN A 1 92 ? 7.829 12.505 -12.453 1.00 56.06 92 GLN A N 1
ATOM 703 C CA . GLN A 1 92 ? 6.496 12.703 -13.060 1.00 56.06 92 GLN A CA 1
ATOM 704 C C . GLN A 1 92 ? 6.327 11.933 -14.394 1.00 56.06 92 GLN A C 1
ATOM 706 O O . GLN A 1 92 ? 5.952 12.495 -15.430 1.00 56.06 92 GLN A O 1
ATOM 711 N N . SER A 1 93 ? 6.640 10.641 -14.385 1.00 56.44 93 SER A N 1
ATOM 712 C CA . SER A 1 93 ? 6.459 9.730 -15.504 1.00 56.44 93 SER A CA 1
ATOM 713 C C . SER A 1 93 ? 5.016 9.239 -15.505 1.00 56.44 93 SER A C 1
ATOM 715 O O . SER A 1 93 ? 4.536 8.699 -14.509 1.00 56.44 93 SER A O 1
ATOM 717 N N . ALA A 1 94 ? 4.324 9.424 -16.628 1.00 60.59 94 ALA A N 1
ATOM 718 C CA . ALA A 1 94 ? 3.014 8.820 -16.848 1.00 60.59 94 ALA A CA 1
ATOM 719 C C . ALA A 1 94 ? 3.098 7.291 -16.673 1.00 60.59 94 ALA A C 1
ATOM 721 O O . ALA A 1 94 ? 4.064 6.675 -17.128 1.00 60.59 94 ALA A O 1
ATOM 722 N N . GLY A 1 95 ? 2.107 6.680 -16.021 1.00 68.94 95 GLY A N 1
ATOM 723 C CA . GLY A 1 95 ? 2.044 5.232 -15.816 1.00 68.94 95 GLY A CA 1
ATOM 724 C C . GLY A 1 95 ? 2.638 4.743 -14.495 1.00 68.94 95 GLY A C 1
ATOM 725 O O . GLY A 1 95 ? 2.478 3.565 -14.170 1.00 68.94 95 GLY A O 1
ATOM 726 N N . ARG A 1 96 ? 3.272 5.604 -13.686 1.00 79.19 96 ARG A N 1
ATOM 727 C CA . ARG A 1 96 ? 3.781 5.228 -12.354 1.00 79.19 96 ARG A CA 1
ATOM 728 C C . ARG A 1 96 ? 2.667 4.757 -11.423 1.00 79.19 96 ARG A C 1
ATOM 730 O O . ARG A 1 96 ? 2.898 3.874 -10.606 1.00 79.19 96 ARG A O 1
ATOM 737 N N . GLU A 1 97 ? 1.461 5.290 -11.577 1.00 84.62 97 GLU A N 1
ATOM 738 C CA . GLU A 1 97 ? 0.277 4.862 -10.841 1.00 84.62 97 GLU A CA 1
ATOM 739 C C . GLU A 1 97 ? -0.013 3.367 -11.025 1.00 84.62 97 GLU A C 1
ATOM 741 O O . GLU A 1 97 ? -0.332 2.686 -10.055 1.00 84.62 97 GLU A O 1
ATOM 746 N N . SER A 1 98 ? 0.196 2.834 -12.233 1.00 88.06 98 SER A N 1
ATOM 747 C CA . SER A 1 98 ? 0.017 1.406 -12.516 1.00 88.06 98 SER A CA 1
ATOM 748 C C . SER A 1 98 ? 1.110 0.548 -11.871 1.00 88.06 98 SER A C 1
ATOM 750 O O . SER A 1 98 ? 0.830 -0.526 -11.344 1.00 88.06 98 SER A O 1
ATOM 752 N N . VAL A 1 99 ? 2.346 1.057 -11.823 1.00 90.38 99 VAL A N 1
ATOM 753 C CA . VAL A 1 99 ? 3.468 0.394 -11.141 1.00 90.38 99 VAL A CA 1
ATOM 754 C C . VAL A 1 99 ? 3.280 0.423 -9.623 1.00 90.38 99 VAL A C 1
ATOM 756 O O . VAL A 1 99 ? 3.584 -0.553 -8.944 1.00 90.38 99 VAL A O 1
ATOM 759 N N . PHE A 1 100 ? 2.737 1.516 -9.084 1.00 91.25 100 PHE A N 1
ATOM 760 C CA . PHE A 1 100 ? 2.364 1.617 -7.677 1.00 91.25 100 PHE A CA 1
ATOM 761 C C . PHE A 1 100 ? 1.221 0.658 -7.329 1.00 91.25 100 PHE A C 1
ATOM 763 O O . PHE A 1 100 ? 1.300 -0.022 -6.307 1.00 91.25 100 PHE A O 1
ATOM 770 N N . GLU A 1 101 ? 0.200 0.531 -8.187 1.00 92.62 101 GLU A N 1
ATOM 771 C CA . GLU A 1 101 ? -0.838 -0.492 -8.018 1.00 92.62 101 GLU A CA 1
ATOM 772 C C . GLU A 1 101 ? -0.220 -1.898 -7.976 1.00 92.62 101 GLU A C 1
ATOM 774 O O . GLU A 1 101 ? -0.546 -2.688 -7.091 1.00 92.62 101 GLU A O 1
ATOM 779 N N . ASP A 1 102 ? 0.700 -2.212 -8.889 1.00 93.75 102 ASP A N 1
ATOM 780 C CA . ASP A 1 102 ? 1.381 -3.506 -8.912 1.00 93.75 102 ASP A CA 1
ATOM 781 C C . ASP A 1 102 ? 2.264 -3.739 -7.681 1.00 93.75 102 ASP A C 1
ATOM 783 O O . ASP A 1 102 ? 2.267 -4.842 -7.139 1.00 93.75 102 ASP A O 1
ATOM 787 N N . MET A 1 103 ? 2.950 -2.711 -7.174 1.00 94.75 103 MET A N 1
ATOM 788 C CA . MET A 1 103 ? 3.676 -2.790 -5.902 1.00 94.75 103 MET A CA 1
ATOM 789 C C . MET A 1 103 ? 2.725 -3.141 -4.750 1.00 94.75 103 MET A C 1
ATOM 791 O O . MET A 1 103 ? 3.027 -4.020 -3.940 1.00 94.75 103 MET A O 1
ATOM 795 N N . LEU A 1 104 ? 1.553 -2.498 -4.689 1.00 95.19 104 LEU A N 1
ATOM 796 C CA . LEU A 1 104 ? 0.533 -2.835 -3.698 1.00 95.19 104 LEU A CA 1
ATOM 797 C C . LEU A 1 104 ? 0.027 -4.268 -3.888 1.00 95.19 104 LEU A C 1
ATOM 799 O O . LEU A 1 104 ? -0.102 -4.988 -2.902 1.00 95.19 104 LEU A O 1
ATOM 803 N N . AR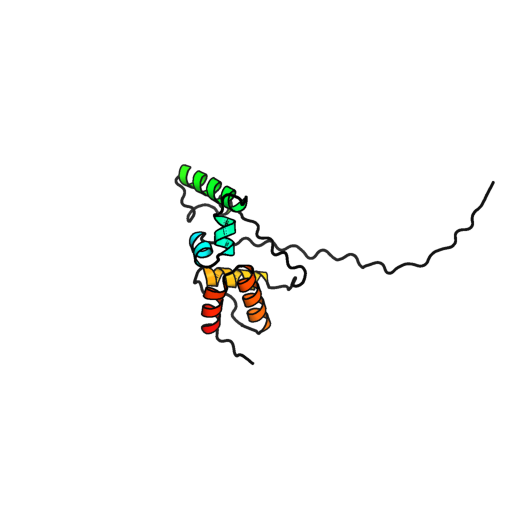G A 1 105 ? -0.208 -4.723 -5.122 1.00 95.25 105 ARG A N 1
ATOM 804 C CA . ARG A 1 105 ? -0.603 -6.114 -5.410 1.00 95.25 105 ARG A CA 1
ATOM 805 C C . ARG A 1 105 ? 0.437 -7.113 -4.919 1.00 95.25 105 ARG A C 1
ATOM 807 O O . ARG A 1 105 ? 0.063 -8.068 -4.246 1.00 95.25 105 ARG A O 1
ATOM 814 N N . ILE A 1 106 ? 1.720 -6.847 -5.165 1.00 94.75 106 ILE A N 1
ATOM 815 C CA . ILE A 1 106 ? 2.836 -7.671 -4.687 1.00 94.75 106 ILE A CA 1
ATOM 816 C C . ILE A 1 106 ? 2.846 -7.749 -3.158 1.00 94.75 106 ILE A C 1
ATOM 818 O O . ILE A 1 106 ? 2.938 -8.845 -2.608 1.00 94.75 106 ILE A O 1
ATOM 822 N N . ILE A 1 107 ? 2.689 -6.615 -2.464 1.00 95.06 107 ILE A N 1
ATOM 823 C CA . ILE A 1 107 ? 2.570 -6.585 -0.996 1.00 95.06 107 ILE A CA 1
ATOM 824 C C . ILE A 1 107 ? 1.399 -7.455 -0.518 1.00 95.06 107 ILE A C 1
ATOM 826 O O . ILE A 1 107 ? 1.512 -8.149 0.486 1.00 95.06 107 ILE A O 1
ATOM 830 N N . HIS A 1 108 ? 0.286 -7.451 -1.249 1.00 95.06 108 HIS A N 1
ATOM 831 C CA . HIS A 1 108 ? -0.895 -8.252 -0.928 1.00 95.06 108 HIS A CA 1
ATOM 832 C C . HIS A 1 108 ? -0.822 -9.690 -1.458 1.00 95.06 108 HIS A C 1
ATOM 834 O O . HIS A 1 108 ? -1.798 -10.423 -1.330 1.00 95.06 108 HIS A O 1
ATOM 840 N N . GLN A 1 109 ? 0.309 -10.104 -2.041 1.00 92.19 109 GLN A N 1
ATOM 841 C CA . GLN A 1 109 ? 0.507 -11.432 -2.631 1.00 92.19 109 GLN A CA 1
ATOM 842 C C . GLN A 1 109 ? -0.524 -11.764 -3.729 1.00 92.19 109 GLN A C 1
ATOM 844 O O . GLN A 1 109 ? -0.885 -12.917 -3.954 1.00 92.19 109 GLN A O 1
ATOM 849 N N . VAL A 1 110 ? -0.997 -10.732 -4.430 1.00 91.94 110 VAL A N 1
ATOM 850 C CA . VAL A 1 110 ? -1.910 -10.824 -5.572 1.00 91.94 110 VAL A CA 1
ATOM 851 C C . VAL A 1 110 ? -1.104 -10.650 -6.864 1.00 91.94 110 VAL A C 1
ATOM 853 O O . VAL A 1 110 ? -0.176 -9.838 -6.893 1.00 91.94 110 VAL A O 1
ATOM 856 N N . PRO A 1 111 ? -1.451 -11.350 -7.962 1.00 89.31 111 PRO A N 1
ATOM 857 C CA . PRO A 1 111 ? -0.787 -11.154 -9.246 1.00 89.31 111 PRO A CA 1
ATOM 858 C C . PRO A 1 111 ? -0.821 -9.695 -9.723 1.00 89.31 111 PRO A C 1
ATOM 860 O O . PRO A 1 111 ? -1.850 -9.005 -9.628 1.00 89.31 111 PRO A O 1
ATOM 863 N N . ILE A 1 112 ? 0.309 -9.248 -10.276 1.00 91.75 112 ILE A N 1
ATOM 864 C CA . ILE A 1 112 ? 0.426 -7.949 -10.943 1.00 91.75 112 ILE A CA 1
ATOM 865 C C . ILE A 1 112 ? -0.498 -7.877 -12.164 1.00 91.75 112 ILE A C 1
ATOM 867 O O . ILE A 1 112 ? -0.799 -8.889 -12.800 1.00 91.75 112 ILE A O 1
ATOM 871 N N . LYS A 1 113 ? -0.954 -6.671 -12.499 1.00 90.25 113 LYS A N 1
ATOM 872 C CA . LYS A 1 113 ? -1.744 -6.404 -13.707 1.00 90.25 113 LYS A CA 1
ATOM 873 C C . LYS A 1 113 ? -0.873 -6.243 -14.943 1.00 90.25 113 LYS A C 1
ATOM 875 O O . LYS A 1 113 ? -1.336 -6.533 -16.047 1.00 90.25 113 LYS A O 1
ATOM 880 N N . THR A 1 114 ? 0.352 -5.745 -14.783 1.00 86.25 114 THR A N 1
ATOM 881 C CA . THR A 1 114 ? 1.221 -5.462 -15.926 1.00 86.25 114 THR A CA 1
ATOM 882 C C . THR A 1 114 ? 1.589 -6.748 -16.658 1.00 86.25 114 THR A C 1
ATOM 884 O O . THR A 1 114 ? 2.211 -7.649 -16.105 1.00 86.25 114 THR A O 1
ATOM 887 N N . THR A 1 115 ? 1.229 -6.818 -17.940 1.00 78.62 115 THR A N 1
ATOM 888 C CA . THR A 1 115 ? 1.472 -7.986 -18.800 1.00 78.62 115 THR A CA 1
ATOM 889 C C . THR A 1 115 ? 2.826 -7.943 -19.502 1.00 78.62 115 THR A C 1
ATOM 891 O O . THR A 1 115 ? 3.383 -8.989 -19.830 1.00 78.62 115 THR A O 1
ATOM 894 N N . ARG A 1 116 ? 3.373 -6.742 -19.742 1.00 78.75 116 ARG A N 1
ATOM 895 C CA . ARG A 1 116 ? 4.659 -6.548 -20.421 1.00 78.75 116 ARG A CA 1
ATOM 896 C C . ARG A 1 116 ? 5.652 -5.835 -19.514 1.00 78.75 116 ARG A C 1
ATOM 898 O O . ARG A 1 116 ? 5.636 -4.615 -19.384 1.00 78.75 116 ARG A O 1
ATOM 905 N N . THR A 1 117 ? 6.569 -6.608 -18.956 1.00 80.62 117 THR A N 1
ATOM 906 C CA . THR A 1 117 ? 7.664 -6.102 -18.131 1.00 80.62 117 THR A CA 1
ATOM 907 C C . THR A 1 117 ? 8.798 -5.598 -19.027 1.00 80.62 117 THR A C 1
ATOM 909 O O . THR A 1 117 ? 9.465 -6.376 -19.705 1.00 80.62 117 THR A O 1
ATOM 912 N N . VAL A 1 118 ? 9.001 -4.282 -19.062 1.00 86.12 118 VAL A N 1
ATOM 913 C CA . VAL A 1 118 ? 10.146 -3.615 -19.713 1.00 86.12 118 VAL A CA 1
ATOM 914 C C . VAL A 1 118 ? 11.097 -3.058 -18.651 1.00 86.12 118 VAL A C 1
ATOM 916 O O . VAL A 1 118 ? 10.690 -2.888 -17.504 1.00 86.12 118 VAL A O 1
ATOM 919 N N . MET A 1 119 ? 12.344 -2.727 -19.011 1.00 84.94 119 MET A N 1
ATOM 920 C CA . MET A 1 119 ? 13.332 -2.201 -18.049 1.00 84.94 119 MET A CA 1
ATOM 921 C C . MET A 1 119 ? 12.800 -1.012 -17.241 1.00 84.94 119 MET A C 1
ATOM 923 O O . MET A 1 119 ? 12.943 -0.994 -16.025 1.00 84.94 119 MET A O 1
ATOM 927 N N . SER A 1 120 ? 12.116 -0.061 -17.886 1.00 85.12 120 SER A N 1
ATOM 928 C CA . SER A 1 120 ? 11.556 1.112 -17.201 1.00 85.12 120 SER A CA 1
ATOM 929 C C . SER A 1 120 ? 10.523 0.752 -16.130 1.00 85.12 120 SER A C 1
ATOM 931 O O . SER A 1 120 ? 10.471 1.411 -15.093 1.00 85.12 120 SER A O 1
ATOM 933 N N . TYR A 1 121 ? 9.745 -0.316 -16.332 1.00 87.75 121 TYR A N 1
ATOM 934 C CA . TYR A 1 121 ? 8.819 -0.828 -15.323 1.00 87.75 121 TYR A CA 1
ATOM 935 C C . TYR A 1 121 ? 9.587 -1.381 -14.123 1.00 87.75 121 TYR A C 1
ATOM 937 O O . TYR A 1 121 ? 9.313 -0.989 -12.994 1.00 87.75 121 TYR A O 1
ATOM 945 N N . VAL A 1 122 ? 10.585 -2.236 -14.370 1.00 88.56 122 VAL A N 1
ATOM 946 C CA . VAL A 1 122 ? 11.390 -2.861 -13.307 1.00 88.56 122 VAL A CA 1
ATOM 947 C C . VAL A 1 122 ? 12.129 -1.801 -12.497 1.00 88.56 122 VAL A C 1
ATOM 949 O O . VAL A 1 122 ? 12.101 -1.840 -11.271 1.00 88.56 122 VAL A O 1
ATOM 952 N N . THR A 1 123 ? 12.726 -0.809 -13.162 1.00 88.31 123 THR A N 1
ATOM 953 C CA . THR A 1 123 ? 13.388 0.321 -12.501 1.00 88.31 123 THR A CA 1
ATOM 954 C C . THR A 1 123 ? 12.405 1.125 -11.654 1.00 88.31 123 THR A C 1
ATOM 956 O O . THR A 1 123 ? 12.692 1.407 -10.494 1.00 88.31 123 THR A O 1
ATOM 959 N N . THR A 1 124 ? 11.226 1.457 -12.189 1.00 88.38 124 THR A N 1
ATOM 960 C CA . THR A 1 124 ? 10.205 2.203 -11.433 1.00 88.38 124 THR A CA 1
ATOM 961 C C . THR A 1 124 ? 9.719 1.415 -10.219 1.00 88.38 124 THR A C 1
ATOM 963 O O . THR A 1 124 ? 9.587 1.978 -9.134 1.00 88.38 124 THR A O 1
ATOM 966 N N . LEU A 1 125 ? 9.491 0.111 -10.385 1.00 90.81 125 LEU A N 1
ATOM 967 C CA . LEU A 1 125 ? 9.053 -0.778 -9.315 1.00 90.81 125 LEU A CA 1
ATOM 968 C C . LEU A 1 125 ? 10.125 -0.906 -8.227 1.00 90.81 125 LEU A C 1
ATOM 970 O O . LEU A 1 125 ? 9.796 -0.840 -7.048 1.00 90.81 125 LEU A O 1
ATOM 974 N N . ALA A 1 126 ? 11.400 -1.018 -8.605 1.00 90.50 126 ALA A N 1
ATOM 975 C CA . ALA A 1 126 ? 12.514 -1.049 -7.663 1.00 90.50 126 ALA A CA 1
ATOM 976 C C . ALA A 1 126 ? 12.637 0.264 -6.872 1.00 90.50 126 ALA A C 1
ATOM 978 O O . ALA A 1 126 ? 12.778 0.220 -5.654 1.00 90.50 126 ALA A O 1
ATOM 979 N N . LEU A 1 127 ? 12.509 1.424 -7.532 1.00 89.31 127 LEU A N 1
ATOM 980 C CA . LEU A 1 127 ? 12.517 2.736 -6.868 1.00 89.31 127 LEU A CA 1
ATOM 981 C C . LEU A 1 127 ? 11.357 2.886 -5.875 1.00 89.31 127 LEU A C 1
ATOM 983 O O . LEU A 1 127 ? 11.538 3.391 -4.769 1.00 89.31 127 LEU A O 1
ATOM 987 N N . LEU A 1 128 ? 10.161 2.437 -6.259 1.00 90.44 128 LEU A N 1
ATOM 988 C CA . LEU A 1 128 ? 9.000 2.416 -5.371 1.00 90.44 128 LEU A CA 1
ATOM 989 C C . LEU A 1 128 ? 9.227 1.493 -4.172 1.00 90.44 128 LEU A C 1
ATOM 991 O O . LEU A 1 128 ? 8.972 1.889 -3.037 1.00 90.44 128 LEU A O 1
ATOM 995 N N . ALA A 1 129 ? 9.758 0.296 -4.414 1.00 92.62 129 ALA A N 1
ATOM 996 C CA . ALA A 1 129 ? 10.038 -0.672 -3.364 1.00 92.62 129 ALA A CA 1
ATOM 997 C C . ALA A 1 129 ? 11.087 -0.178 -2.366 1.00 92.62 129 ALA A C 1
ATOM 999 O O . ALA A 1 129 ? 11.006 -0.480 -1.178 1.00 92.62 129 ALA A O 1
ATOM 1000 N N . ASP A 1 130 ? 12.061 0.586 -2.852 1.00 91.00 130 ASP A N 1
ATOM 1001 C CA . ASP A 1 130 ? 13.062 1.257 -2.038 1.00 91.00 130 ASP A CA 1
ATOM 1002 C C . ASP A 1 130 ? 12.421 2.302 -1.121 1.00 91.00 130 ASP A C 1
ATOM 1004 O O . ASP A 1 130 ? 12.552 2.232 0.100 1.00 91.00 130 ASP A O 1
ATOM 1008 N N . ARG A 1 131 ? 11.631 3.201 -1.716 1.00 88.62 131 ARG A N 1
ATOM 1009 C CA . ARG A 1 131 ? 10.980 4.321 -1.030 1.00 88.62 131 ARG A CA 1
ATOM 1010 C C . ARG A 1 131 ? 9.978 3.876 0.031 1.00 88.62 131 ARG A C 1
ATOM 1012 O O . ARG A 1 131 ? 9.917 4.461 1.109 1.00 88.62 131 ARG A O 1
ATOM 1019 N N . PHE A 1 132 ? 9.165 2.876 -0.294 1.00 91.75 132 PHE A N 1
ATOM 1020 C CA . PHE A 1 132 ? 8.143 2.338 0.603 1.00 91.75 132 PHE A CA 1
ATOM 1021 C C . PHE A 1 132 ? 8.665 1.180 1.455 1.00 91.75 132 PHE A C 1
ATOM 1023 O O . PHE A 1 132 ? 7.876 0.508 2.114 1.00 91.75 132 PHE A O 1
ATOM 1030 N N . ASP A 1 133 ? 9.975 0.943 1.455 1.00 93.25 133 ASP A N 1
ATOM 1031 C CA . ASP A 1 133 ? 10.648 -0.098 2.227 1.00 93.25 133 ASP A CA 1
ATOM 1032 C C . ASP A 1 133 ? 9.967 -1.476 2.142 1.00 93.25 133 ASP A C 1
ATOM 1034 O O . ASP A 1 133 ? 9.666 -2.130 3.139 1.00 93.25 133 ASP A O 1
ATOM 1038 N N . CYS A 1 134 ? 9.662 -1.896 0.913 1.00 94.25 134 CYS A N 1
ATOM 1039 C CA . CYS A 1 134 ? 9.052 -3.184 0.581 1.00 94.25 134 CYS A CA 1
ATOM 1040 C C . CYS A 1 134 ? 9.894 -3.956 -0.450 1.00 94.25 134 CYS A C 1
ATOM 1042 O O . CYS A 1 134 ? 9.386 -4.700 -1.290 1.00 94.25 134 CYS A O 1
ATOM 1044 N N . ARG A 1 135 ? 11.223 -3.809 -0.379 1.00 94.56 135 ARG A N 1
ATOM 1045 C CA . ARG A 1 135 ? 12.172 -4.446 -1.311 1.00 94.56 135 ARG A CA 1
ATOM 1046 C C . ARG A 1 135 ? 12.095 -5.973 -1.291 1.00 94.56 135 ARG A C 1
ATOM 1048 O O . ARG A 1 135 ? 12.226 -6.590 -2.339 1.00 94.56 135 ARG A O 1
ATOM 1055 N N . ALA A 1 136 ? 11.871 -6.582 -0.126 1.00 92.44 136 ALA A N 1
ATOM 1056 C CA . ALA A 1 136 ? 11.832 -8.038 0.037 1.00 92.44 136 ALA A CA 1
ATOM 1057 C C . ALA A 1 136 ? 10.679 -8.737 -0.720 1.00 92.44 136 ALA A C 1
ATOM 1059 O O . ALA A 1 136 ? 10.948 -9.675 -1.471 1.00 92.44 136 ALA A O 1
ATOM 1060 N N . PRO A 1 137 ? 9.402 -8.325 -0.582 1.00 92.88 137 PRO A N 1
ATOM 1061 C CA . PRO A 1 137 ? 8.326 -8.911 -1.383 1.00 92.88 137 PRO A CA 1
ATOM 1062 C C . PRO A 1 137 ? 8.478 -8.585 -2.878 1.00 92.88 137 PRO A C 1
ATOM 1064 O O . PRO A 1 137 ? 8.191 -9.435 -3.719 1.00 92.88 137 PRO A O 1
ATOM 1067 N N . VAL A 1 138 ? 8.983 -7.396 -3.223 1.00 92.38 138 VAL A N 1
ATOM 1068 C CA . VAL A 1 138 ? 9.192 -6.993 -4.622 1.00 92.38 138 VAL A CA 1
ATOM 1069 C C . VAL A 1 138 ? 10.316 -7.777 -5.294 1.00 92.38 138 VAL A C 1
ATOM 1071 O O . VAL A 1 138 ? 10.140 -8.214 -6.428 1.00 92.38 138 VAL A O 1
ATOM 1074 N N . SER A 1 139 ? 11.439 -8.020 -4.618 1.00 91.00 139 SER A N 1
ATOM 1075 C CA . SER A 1 139 ? 12.535 -8.818 -5.177 1.00 91.00 139 SER A CA 1
ATOM 1076 C C . SER A 1 139 ? 12.094 -10.251 -5.463 1.00 91.00 139 SER A C 1
ATOM 1078 O O . SER A 1 139 ? 12.397 -10.778 -6.531 1.00 91.00 139 SER A O 1
ATOM 1080 N N . ARG A 1 140 ? 11.301 -10.846 -4.564 1.00 89.81 140 ARG A N 1
ATOM 1081 C CA . ARG A 1 140 ? 10.697 -12.167 -4.767 1.00 89.81 140 ARG A CA 1
ATOM 1082 C C . ARG A 1 140 ? 9.707 -12.182 -5.933 1.00 89.81 140 ARG A C 1
ATOM 1084 O O . ARG A 1 140 ? 9.711 -13.112 -6.724 1.00 89.81 140 ARG A O 1
ATOM 1091 N N . ALA A 1 141 ? 8.882 -11.150 -6.084 1.00 88.31 141 ALA A N 1
ATOM 1092 C CA . ALA A 1 141 ? 7.985 -11.067 -7.234 1.00 88.31 141 ALA A CA 1
ATOM 1093 C C . ALA A 1 141 ? 8.758 -10.911 -8.556 1.00 88.31 141 ALA A C 1
ATOM 1095 O O . ALA A 1 141 ? 8.383 -11.499 -9.566 1.00 88.31 141 ALA A O 1
ATOM 1096 N N . LEU A 1 142 ? 9.862 -10.157 -8.559 1.00 85.56 142 LEU A N 1
ATOM 1097 C CA . LEU A 1 142 ? 10.698 -9.954 -9.745 1.00 85.56 142 LEU A CA 1
ATOM 1098 C C . LEU A 1 142 ? 11.384 -11.232 -10.235 1.00 85.56 142 LEU A C 1
ATOM 1100 O O . LEU A 1 142 ? 11.597 -11.349 -11.440 1.00 85.56 142 LEU A O 1
ATOM 1104 N N . THR A 1 143 ? 11.697 -12.190 -9.356 1.00 83.50 143 THR A N 1
ATOM 1105 C CA . THR A 1 143 ? 12.226 -13.495 -9.793 1.00 83.50 143 THR A CA 1
ATOM 1106 C C . THR A 1 143 ? 11.184 -14.333 -10.527 1.00 83.50 143 THR A C 1
ATOM 1108 O O . THR A 1 143 ? 11.541 -15.107 -11.413 1.00 83.50 143 THR A O 1
ATOM 1111 N N . ASP A 1 144 ? 9.905 -14.158 -10.191 1.00 80.00 144 ASP A N 1
ATOM 1112 C CA . ASP A 1 144 ? 8.794 -14.899 -10.798 1.00 80.00 144 ASP A CA 1
ATOM 1113 C C . ASP A 1 144 ? 8.294 -14.239 -12.095 1.00 80.00 144 ASP A C 1
ATOM 1115 O O . ASP A 1 144 ? 7.672 -14.878 -12.951 1.00 80.00 144 ASP A O 1
ATOM 1119 N N . ILE A 1 145 ? 8.583 -12.948 -12.272 1.00 78.62 145 ILE A N 1
ATOM 1120 C CA . ILE A 1 145 ? 8.273 -12.217 -13.496 1.00 78.62 145 ILE A CA 1
ATOM 1121 C C . ILE A 1 145 ? 9.230 -12.676 -14.602 1.00 78.62 145 ILE A C 1
ATOM 1123 O O . ILE A 1 145 ? 10.449 -12.644 -14.458 1.00 78.62 145 ILE A O 1
ATOM 1127 N N . LYS A 1 146 ? 8.671 -13.062 -15.757 1.00 68.31 146 LYS A N 1
ATOM 1128 C CA . LYS A 1 146 ? 9.424 -13.440 -16.967 1.00 68.31 146 LYS A CA 1
ATOM 1129 C C . LYS A 1 146 ? 10.094 -12.219 -17.610 1.00 68.31 146 LYS A C 1
ATOM 1131 O O . LYS A 1 146 ? 9.734 -11.808 -18.712 1.00 68.31 146 LYS A O 1
ATOM 1136 N N . PHE A 1 147 ? 11.057 -11.624 -16.918 1.00 72.44 147 PHE A N 1
ATOM 1137 C CA . PHE A 1 147 ? 11.869 -10.526 -17.413 1.00 72.44 147 PHE A CA 1
ATOM 1138 C C . PHE A 1 147 ? 13.218 -11.048 -17.920 1.00 72.44 147 PHE A C 1
ATOM 1140 O O . PHE A 1 147 ? 13.887 -11.824 -17.240 1.00 72.44 147 PHE A O 1
ATOM 1147 N N . LYS A 1 148 ? 13.620 -10.643 -19.131 1.00 69.00 148 LYS A N 1
ATOM 1148 C CA . LYS A 1 148 ? 14.946 -10.961 -19.677 1.00 69.00 148 LYS A CA 1
ATOM 1149 C C . LYS A 1 148 ? 15.905 -9.833 -19.317 1.00 69.00 148 LYS A C 1
ATOM 1151 O O . LYS A 1 148 ? 15.765 -8.731 -19.844 1.00 69.00 148 LYS A O 1
ATOM 1156 N N . TRP A 1 149 ? 16.847 -10.123 -18.427 1.00 70.50 149 TRP A N 1
ATOM 1157 C CA . TRP A 1 149 ? 17.925 -9.203 -18.081 1.00 70.50 149 TRP A CA 1
ATOM 1158 C C . TRP A 1 149 ? 18.874 -9.019 -19.280 1.00 70.50 149 TRP A C 1
ATOM 1160 O O . TRP A 1 149 ? 19.127 -10.006 -19.977 1.00 70.50 149 TRP A O 1
ATOM 1170 N N . PRO A 1 150 ? 19.320 -7.782 -19.565 1.00 62.38 150 PRO A N 1
ATOM 1171 C CA . PRO A 1 150 ? 20.323 -7.514 -20.593 1.00 62.38 150 PRO A CA 1
ATOM 1172 C C . PRO A 1 150 ? 21.700 -8.080 -20.226 1.00 62.38 150 PRO A C 1
ATOM 1174 O O . PRO A 1 150 ? 21.981 -8.227 -19.014 1.00 62.38 150 PRO A O 1
#

pLDDT: mean 80.44, std 17.46, range [35.78, 95.25]

Radius of gyration: 22.97 Å; chains: 1; bounding box: 42×86×41 Å

Sequence (150 aa):
LSASRKASLPNGPSTPPQVLKPKVTIAYRVQLDMLKTHSQYFGNLLTNPQFREAKLITAVHADLAGRKIKTSEADPAELPHVKITDDDEATQSAGRESVFEDMLRIIHQVPIKTTRTVMSYVTTLALLADRFDCRAPVSRALTDIKFKWP

Secondary structure (DSSP, 8-state):
---PPPPPPP---------------------HHHHHHH-HHHHHHHH-TTSHHHHHHHHHHHHHHHTT--TTTS-GGGS---------GGG--TTHHHHHHHHHHHHTTPPPS-S---HHHHHHHHHHHHHTT-HHHHHHHHHHS-----

Organism: Photinus pyralis (NCBI:txid7054)

Foldseek 3Di:
DDDDDDDDDDDDDDPPPPPPDPDDDDDDDADLVLLLVQFVLSVCQQCPPVHPNVVQQVVLCVVCVVVVHDPVRDDPVSHRDDDDDPPDPPPPDPPLVLLVVQLRCLSVVHHRPDPDDDPVSLVSNCVVCVVRVRNVSSVVVVVVDPDDDD